Protein AF-A0A7T8QWW6-F1 (afdb_monomer_lite)

pLDDT: mean 74.64, std 14.43, range [37.31, 89.12]

Structure (mmCIF, N/CA/C/O backbone):
data_AF-A0A7T8QWW6-F1
#
_entry.id   AF-A0A7T8QWW6-F1
#
loop_
_atom_site.group_PDB
_atom_site.id
_atom_site.type_symbol
_atom_site.label_atom_id
_atom_site.label_alt_id
_atom_site.label_comp_id
_atom_site.label_asym_id
_atom_site.label_entity_id
_atom_site.label_seq_id
_atom_site.pdbx_PDB_ins_code
_atom_site.Cartn_x
_atom_site.Cartn_y
_atom_site.Cartn_z
_atom_site.occupancy
_atom_site.B_iso_or_equiv
_atom_site.auth_seq_id
_atom_site.auth_comp_id
_atom_site.auth_asym_id
_atom_site.auth_atom_id
_atom_site.pdbx_PDB_model_num
ATOM 1 N N . GLY A 1 1 ? -26.923 9.481 33.595 1.00 42.91 1 GLY A N 1
ATOM 2 C CA . GLY A 1 1 ? -26.612 8.533 32.511 1.00 42.91 1 GLY A CA 1
ATOM 3 C C . GLY A 1 1 ? -25.159 8.150 32.637 1.00 42.91 1 GLY A C 1
ATOM 4 O O . GLY A 1 1 ? -24.346 9.052 32.768 1.00 42.91 1 GLY A O 1
ATOM 5 N N . ASN A 1 2 ? -24.842 6.856 32.687 1.00 57.34 2 ASN A N 1
ATOM 6 C CA . ASN A 1 2 ? -23.454 6.402 32.776 1.00 57.34 2 ASN A CA 1
ATOM 7 C C . ASN A 1 2 ? -22.742 6.697 31.457 1.00 57.34 2 ASN A C 1
ATOM 9 O O . ASN A 1 2 ? -23.029 6.076 30.435 1.00 57.34 2 ASN A O 1
ATOM 13 N N . THR A 1 3 ? -21.835 7.667 31.476 1.00 72.12 3 THR A N 1
ATOM 14 C CA . THR A 1 3 ? -20.990 7.993 30.332 1.00 72.12 3 THR A CA 1
ATOM 15 C C . THR A 1 3 ? -19.913 6.919 30.226 1.00 72.12 3 THR A C 1
ATOM 17 O O . THR A 1 3 ? -18.951 6.921 30.990 1.00 72.12 3 THR A O 1
ATOM 20 N N . ILE A 1 4 ? -20.092 5.966 29.314 1.00 77.75 4 ILE A N 1
ATOM 21 C CA . ILE A 1 4 ? -19.074 4.949 29.038 1.00 77.75 4 ILE A CA 1
ATOM 22 C C . ILE A 1 4 ? -17.877 5.648 28.386 1.00 77.75 4 ILE A C 1
ATOM 24 O O . ILE A 1 4 ? -18.029 6.387 27.409 1.00 77.75 4 ILE A O 1
ATOM 28 N N . SER A 1 5 ? -16.685 5.451 28.945 1.00 82.69 5 SER A N 1
ATOM 29 C CA . SER A 1 5 ? -15.457 6.026 28.396 1.00 82.69 5 SER A CA 1
ATOM 30 C C . SER A 1 5 ? -15.050 5.316 27.104 1.00 82.69 5 SER A C 1
ATOM 32 O O . SER A 1 5 ? -15.289 4.125 26.928 1.00 82.69 5 SER A O 1
ATOM 34 N N . ASN A 1 6 ? -14.365 6.025 26.208 1.00 78.56 6 ASN A N 1
ATOM 35 C CA . ASN A 1 6 ? -13.845 5.442 24.964 1.00 78.56 6 ASN A CA 1
ATOM 36 C C . ASN A 1 6 ? -12.987 4.200 25.205 1.00 78.56 6 ASN A C 1
ATOM 38 O O . ASN A 1 6 ? -13.039 3.269 24.410 1.00 78.56 6 ASN A O 1
ATOM 42 N N . THR A 1 7 ? -12.219 4.220 26.298 1.00 80.62 7 THR A N 1
ATOM 43 C CA . THR A 1 7 ? -11.392 3.106 26.760 1.00 80.62 7 THR A CA 1
ATOM 44 C C . THR A 1 7 ? -12.225 1.855 26.959 1.00 80.62 7 THR A C 1
ATOM 46 O O . THR A 1 7 ? -11.973 0.835 26.330 1.00 80.62 7 THR A O 1
ATOM 49 N N . GLN A 1 8 ? -13.302 1.991 27.726 1.00 81.25 8 GLN A N 1
ATOM 50 C CA . GLN A 1 8 ? -14.228 0.896 27.976 1.00 81.25 8 GLN A CA 1
ATOM 51 C C . GLN A 1 8 ? -14.928 0.438 26.695 1.00 81.25 8 GLN A C 1
ATOM 53 O O . GLN A 1 8 ? -15.171 -0.748 26.539 1.00 81.25 8 GLN A O 1
ATOM 58 N N . VAL A 1 9 ? -15.240 1.341 25.759 1.00 80.00 9 VAL A N 1
ATOM 59 C CA . VAL A 1 9 ? -15.934 0.961 24.519 1.00 80.00 9 VAL A CA 1
ATOM 60 C C . VAL A 1 9 ? -15.069 0.079 23.618 1.00 80.00 9 VAL A C 1
ATOM 62 O O . VAL A 1 9 ? -15.562 -0.943 23.154 1.00 80.00 9 VAL A O 1
ATOM 65 N N . PHE A 1 10 ? -13.805 0.431 23.350 1.00 80.31 10 PHE A N 1
ATOM 66 C CA . PHE A 1 10 ? -12.979 -0.422 22.481 1.00 80.31 10 PHE A CA 1
ATOM 67 C C . PHE A 1 10 ? -12.549 -1.722 23.176 1.00 80.31 10 PHE A C 1
ATOM 69 O O . PHE A 1 10 ? -12.388 -2.729 22.495 1.00 80.31 10 PHE A O 1
ATOM 76 N N . GLU A 1 11 ? -12.417 -1.718 24.510 1.00 82.19 11 GLU A N 1
ATOM 77 C CA . GLU A 1 11 ? -12.168 -2.931 25.301 1.00 82.19 11 GLU A CA 1
ATOM 78 C C . GLU A 1 11 ? -13.375 -3.876 25.272 1.00 82.19 11 GLU A C 1
ATOM 80 O O . GLU A 1 11 ? -13.212 -5.059 25.000 1.00 82.19 11 GLU A O 1
ATOM 85 N N . LEU A 1 12 ? -14.593 -3.356 25.466 1.00 86.00 12 LEU A N 1
ATOM 86 C CA . LEU A 1 12 ? -15.830 -4.148 25.422 1.00 86.00 12 LEU A CA 1
ATOM 87 C C . LEU A 1 12 ? -16.144 -4.706 24.032 1.00 86.00 12 LEU A C 1
ATOM 89 O O . LEU A 1 12 ? -16.774 -5.752 23.920 1.00 86.00 12 LEU A O 1
ATOM 93 N N . LEU A 1 13 ? -15.760 -3.984 22.980 1.00 83.00 13 LEU A N 1
ATOM 94 C CA . LEU A 1 13 ? -15.979 -4.395 21.594 1.00 83.00 13 LEU A CA 1
ATOM 95 C C . LEU A 1 13 ? -14.817 -5.221 21.025 1.00 83.00 13 LEU A C 1
ATOM 9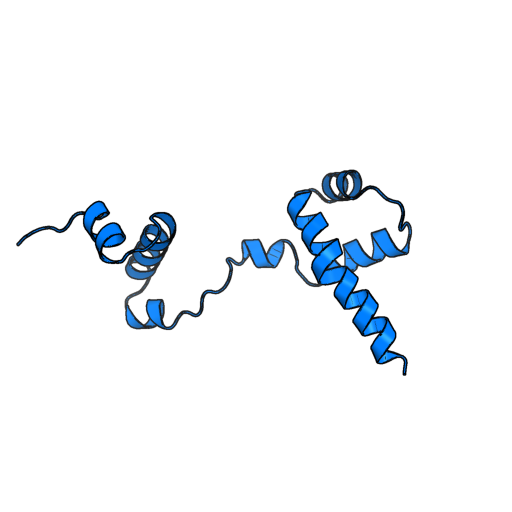7 O O . LEU A 1 13 ? -14.886 -5.604 19.861 1.00 83.00 13 LEU A O 1
ATOM 101 N N . GLU A 1 14 ? -13.760 -5.460 21.811 1.00 86.88 14 GLU A N 1
ATOM 102 C CA . GLU A 1 14 ? -12.547 -6.186 21.404 1.00 86.88 14 GLU A CA 1
ATOM 103 C C . GLU A 1 14 ? -11.935 -5.671 20.087 1.00 86.88 14 GLU A C 1
ATOM 105 O O . GLU A 1 14 ? -11.415 -6.423 19.262 1.00 86.88 14 GLU A O 1
ATOM 110 N N . ILE A 1 15 ? -11.990 -4.355 19.874 1.00 82.94 15 ILE A N 1
ATOM 111 C CA . ILE A 1 15 ? -11.442 -3.710 18.678 1.00 82.94 15 ILE A CA 1
ATOM 112 C C . ILE A 1 15 ? -10.187 -2.916 19.012 1.00 82.94 15 ILE A C 1
ATOM 114 O O . ILE A 1 15 ? -10.059 -2.295 20.066 1.00 82.94 15 ILE A O 1
ATOM 118 N N . ASP A 1 16 ? -9.264 -2.878 18.056 1.00 83.38 16 ASP A N 1
ATOM 119 C CA . ASP A 1 16 ? -8.061 -2.065 18.175 1.00 83.38 16 ASP A CA 1
ATOM 120 C C . ASP A 1 16 ? -8.392 -0.563 18.330 1.00 83.38 16 ASP A C 1
ATOM 122 O O . ASP A 1 16 ? -9.329 -0.033 17.720 1.00 83.38 16 ASP A O 1
ATOM 126 N N . ARG A 1 17 ? -7.579 0.156 19.118 1.00 80.06 17 ARG A N 1
ATOM 127 C CA . ARG A 1 17 ? -7.773 1.590 19.408 1.00 80.06 17 ARG A CA 1
ATOM 128 C C . ARG A 1 17 ? -7.800 2.449 18.148 1.00 80.06 17 ARG A C 1
ATOM 130 O O . ARG A 1 17 ? -8.582 3.398 18.068 1.00 80.06 17 ARG A O 1
ATOM 137 N N . ARG A 1 18 ? -6.959 2.133 17.161 1.00 78.06 18 ARG A N 1
ATOM 138 C CA . ARG A 1 18 ? -6.917 2.842 15.880 1.00 78.06 18 ARG A CA 1
ATOM 139 C C . ARG A 1 18 ? -8.194 2.578 15.095 1.00 78.06 18 ARG A C 1
ATOM 141 O O . ARG A 1 18 ? -8.791 3.523 14.586 1.00 78.06 18 ARG A O 1
ATOM 148 N N . ARG A 1 19 ? -8.658 1.326 15.069 1.00 79.56 19 ARG A N 1
ATOM 149 C CA . ARG A 1 19 ? -9.919 0.956 14.414 1.00 79.56 19 ARG A CA 1
ATOM 150 C C . ARG A 1 19 ? -11.116 1.672 15.042 1.00 79.56 19 ARG A C 1
ATOM 152 O O . ARG A 1 19 ? -11.971 2.176 14.317 1.00 79.56 19 ARG A O 1
ATOM 159 N N . PHE A 1 20 ? -11.152 1.783 16.368 1.00 84.50 20 PHE A N 1
ATOM 160 C CA . PHE A 1 20 ? -12.177 2.550 17.077 1.00 84.50 20 PHE A CA 1
ATOM 161 C C . PHE A 1 20 ? -12.140 4.045 16.725 1.00 84.50 20 PHE A C 1
ATOM 163 O O . PHE A 1 20 ? -13.184 4.644 16.463 1.00 84.50 20 PHE A O 1
ATOM 170 N N . ALA A 1 21 ? -10.951 4.656 16.677 1.00 81.88 21 ALA A N 1
ATOM 171 C CA . ALA A 1 21 ? -10.801 6.060 16.296 1.00 81.88 21 ALA A CA 1
ATOM 172 C C . ALA A 1 21 ? -11.282 6.324 14.857 1.00 81.88 21 ALA A C 1
ATOM 174 O O . ALA A 1 21 ? -11.990 7.304 14.619 1.00 81.88 21 ALA A O 1
ATOM 175 N N . GLU A 1 22 ? -10.961 5.427 13.921 1.00 82.00 22 GLU A N 1
ATOM 176 C CA . GLU A 1 22 ? -11.428 5.487 12.532 1.00 82.00 22 GLU A CA 1
ATOM 177 C C . GLU A 1 22 ? -12.955 5.385 12.439 1.00 82.00 22 GLU A C 1
ATOM 179 O O . GLU A 1 22 ? -13.5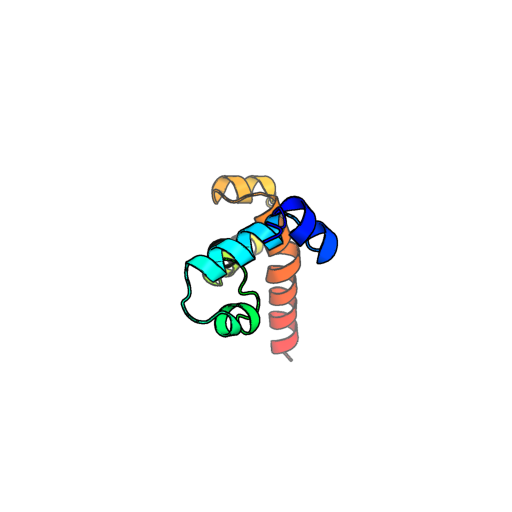81 6.232 11.805 1.00 82.00 22 GLU A O 1
ATOM 184 N N . LEU A 1 23 ? -13.564 4.398 13.107 1.00 81.75 23 LEU A N 1
ATOM 185 C CA . LEU A 1 23 ? -15.022 4.229 13.136 1.00 81.75 23 LEU A CA 1
ATOM 186 C C . LEU A 1 23 ? -15.716 5.452 13.734 1.00 81.75 23 LEU A C 1
ATOM 188 O O . LEU A 1 23 ? -16.711 5.933 13.199 1.00 81.75 23 LEU A O 1
ATOM 192 N N . ARG A 1 24 ? -15.166 6.006 14.817 1.00 84.00 24 ARG A N 1
ATOM 193 C CA . ARG A 1 24 ? -15.713 7.207 15.449 1.00 84.00 24 ARG A CA 1
ATOM 194 C C . ARG A 1 24 ? -15.652 8.413 14.520 1.00 84.00 24 ARG A C 1
ATOM 196 O O . ARG A 1 24 ? -16.595 9.198 14.493 1.00 84.00 24 ARG A O 1
ATOM 203 N N . GLN A 1 25 ? -14.553 8.584 13.793 1.00 82.62 25 GLN A N 1
ATOM 204 C CA . GLN A 1 25 ? -14.428 9.671 12.831 1.00 82.62 25 GLN A CA 1
ATOM 205 C C . GLN A 1 25 ? -15.428 9.489 11.682 1.00 82.62 25 GLN A C 1
ATOM 207 O O . GLN A 1 25 ? -16.175 10.408 11.372 1.00 82.62 25 GLN A O 1
ATOM 212 N N . GLN A 1 26 ? -15.551 8.270 11.149 1.00 81.00 26 GLN A N 1
ATOM 213 C CA . GLN A 1 26 ? -16.530 7.942 10.110 1.00 81.00 26 GLN A CA 1
ATOM 214 C C . GLN A 1 26 ? -17.977 8.195 10.552 1.00 81.00 26 GLN A C 1
ATOM 216 O O . GLN A 1 26 ? -18.768 8.682 9.752 1.00 81.00 26 GLN A O 1
ATOM 221 N N . LEU A 1 27 ? -18.304 7.914 11.818 1.00 83.44 27 LEU A N 1
ATOM 222 C CA . LEU A 1 27 ? -19.616 8.192 12.411 1.00 83.44 27 LEU A CA 1
ATOM 223 C C . LEU A 1 27 ? -19.877 9.685 12.648 1.00 83.44 27 LEU A C 1
ATOM 225 O O . LEU A 1 27 ? -21.031 10.092 12.651 1.00 83.44 27 LEU A O 1
ATOM 229 N N . LYS A 1 28 ? -18.841 10.507 12.855 1.00 82.81 28 LYS A N 1
ATOM 230 C CA . LYS A 1 28 ? -18.993 11.972 12.912 1.00 82.81 28 LYS A CA 1
ATOM 231 C C . LYS A 1 28 ? -19.217 12.574 11.529 1.00 82.81 28 LYS A C 1
ATOM 233 O O . LYS A 1 28 ? -19.967 13.533 11.395 1.00 82.81 28 LYS A O 1
ATOM 238 N N . ASP A 1 29 ? -18.552 12.009 10.528 1.00 79.25 29 ASP A N 1
ATOM 239 C CA . ASP A 1 29 ? -18.544 12.519 9.158 1.00 79.25 29 ASP A CA 1
ATOM 240 C C . ASP A 1 29 ? -19.740 12.022 8.330 1.00 79.25 29 ASP A C 1
ATOM 242 O O . ASP A 1 29 ? -19.864 12.356 7.151 1.00 79.25 29 ASP A O 1
ATOM 246 N N . THR A 1 30 ? -20.619 11.203 8.912 1.00 76.94 30 THR A N 1
ATOM 247 C CA . THR A 1 30 ? -21.803 10.685 8.232 1.00 76.94 30 THR A CA 1
ATOM 248 C C . THR A 1 30 ? -23.059 10.846 9.073 1.00 76.94 30 THR A C 1
ATOM 250 O O . THR A 1 30 ? -23.034 10.734 10.294 1.00 76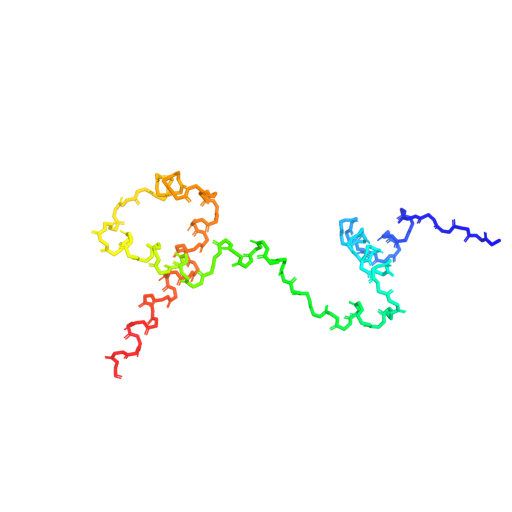.94 30 THR A O 1
ATOM 253 N N . THR A 1 31 ? -24.182 11.085 8.403 1.00 75.00 31 THR A N 1
ATOM 254 C CA . THR A 1 31 ? -25.502 11.181 9.041 1.00 75.00 31 THR A CA 1
ATOM 255 C C . THR A 1 31 ? -26.149 9.805 9.225 1.00 75.00 31 THR A C 1
ATOM 257 O O . THR A 1 31 ? -27.027 9.659 10.070 1.00 75.00 31 THR A O 1
ATOM 260 N N . ASP A 1 32 ? -25.708 8.791 8.470 1.00 80.19 32 ASP A N 1
ATOM 261 C CA . ASP A 1 32 ? -26.234 7.425 8.529 1.00 80.19 32 ASP A CA 1
ATOM 262 C C . ASP A 1 32 ? -25.188 6.431 9.073 1.00 80.19 32 ASP A C 1
ATOM 264 O O . ASP A 1 32 ? -24.262 6.042 8.355 1.00 80.19 32 ASP A O 1
ATOM 268 N N . PRO A 1 33 ? -25.333 5.959 10.324 1.00 75.56 33 PRO A N 1
ATOM 269 C CA . PRO A 1 33 ? -24.446 4.956 10.906 1.00 75.56 33 PRO A CA 1
ATOM 270 C C . PRO A 1 33 ? -24.395 3.635 10.128 1.00 75.56 33 PRO A C 1
ATOM 272 O O . PRO A 1 33 ? -23.357 2.970 10.145 1.00 75.56 33 PRO A O 1
ATOM 275 N N . ARG A 1 34 ? -25.472 3.246 9.424 1.00 74.56 34 ARG A N 1
ATOM 276 C CA . ARG A 1 34 ? -25.481 2.012 8.618 1.00 74.56 34 ARG A CA 1
ATOM 277 C C . ARG A 1 34 ? -24.541 2.121 7.425 1.00 74.56 34 ARG A C 1
ATOM 279 O O . ARG A 1 34 ? -23.820 1.172 7.141 1.00 74.56 34 ARG A O 1
ATOM 286 N N . ALA A 1 35 ? -24.405 3.311 6.843 1.00 70.94 35 ALA A N 1
ATOM 287 C CA . ALA A 1 35 ? -23.428 3.569 5.789 1.00 70.94 35 ALA A CA 1
ATOM 288 C C . ALA A 1 35 ? -21.962 3.388 6.242 1.00 70.94 35 ALA A C 1
ATOM 290 O O . ALA A 1 35 ? -21.089 3.148 5.405 1.00 70.94 35 ALA A O 1
ATOM 291 N N . VAL A 1 36 ? -21.659 3.486 7.546 1.00 72.12 36 VAL A N 1
ATOM 292 C CA . VAL A 1 36 ? -20.321 3.174 8.094 1.00 72.12 36 VAL A CA 1
ATOM 293 C C . VAL A 1 36 ? -20.087 1.668 8.163 1.00 72.12 36 VAL A C 1
ATOM 295 O O . VAL A 1 36 ? -18.989 1.211 7.850 1.00 72.12 36 VAL A O 1
ATOM 298 N N . VAL A 1 37 ? -21.111 0.904 8.550 1.00 70.06 37 VAL A N 1
ATOM 299 C CA . VAL A 1 37 ? -21.056 -0.564 8.634 1.00 70.06 37 VAL A CA 1
ATOM 300 C C . VAL A 1 37 ? -20.976 -1.179 7.237 1.00 70.06 37 VAL A C 1
ATOM 302 O O . VAL A 1 37 ? -20.130 -2.035 6.989 1.00 70.06 37 VAL A O 1
ATOM 305 N N . ASP A 1 38 ? -21.789 -0.676 6.308 1.00 69.69 38 ASP A N 1
ATOM 306 C CA . ASP A 1 38 ? -21.861 -1.156 4.924 1.00 69.69 38 ASP A CA 1
ATOM 307 C C . ASP A 1 38 ? -20.688 -0.668 4.061 1.00 69.69 38 ASP A C 1
ATOM 309 O O . ASP A 1 38 ? -20.460 -1.158 2.949 1.00 69.69 38 ASP A O 1
ATOM 313 N N . ARG A 1 39 ? -19.889 0.282 4.566 1.00 65.00 39 ARG A N 1
ATOM 314 C CA . ARG A 1 39 ? -18.614 0.651 3.951 1.00 65.00 39 ARG A CA 1
ATOM 315 C C . ARG A 1 39 ? -17.651 -0.527 4.082 1.00 65.00 39 ARG A C 1
ATOM 317 O O . ARG A 1 39 ? -16.884 -0.629 5.039 1.00 65.00 39 ARG A O 1
ATOM 324 N N . ALA A 1 40 ? -17.633 -1.378 3.055 1.00 57.41 40 ALA A N 1
ATOM 325 C CA . ALA A 1 40 ? -16.537 -2.306 2.816 1.00 57.41 40 ALA A CA 1
ATOM 326 C C . ALA A 1 40 ? -15.221 -1.538 2.979 1.00 57.41 40 ALA A C 1
ATOM 328 O O . ALA A 1 40 ? -15.072 -0.451 2.409 1.00 57.41 40 ALA A O 1
ATOM 329 N N . PHE A 1 41 ? -14.307 -2.073 3.793 1.00 53.69 41 PHE A N 1
ATOM 330 C CA . PHE A 1 41 ? -13.010 -1.472 4.085 1.00 53.69 41 PHE A CA 1
ATOM 331 C C . PHE A 1 41 ? -12.288 -1.187 2.765 1.00 53.69 41 PHE A C 1
ATOM 333 O O . PHE A 1 41 ? -11.640 -2.054 2.184 1.00 53.69 41 PHE A O 1
ATOM 340 N N . ARG A 1 42 ? -12.441 0.033 2.244 1.00 53.44 42 ARG A N 1
ATOM 341 C CA . ARG A 1 42 ? -11.639 0.502 1.126 1.00 53.44 42 ARG A CA 1
ATOM 342 C C . ARG A 1 42 ? -10.293 0.852 1.740 1.00 53.44 42 ARG A C 1
ATOM 344 O O . ARG A 1 42 ? -10.262 1.768 2.568 1.00 53.44 42 ARG A O 1
ATOM 351 N N . PRO A 1 43 ? -9.200 0.154 1.387 1.00 46.66 43 PRO A N 1
ATOM 352 C CA . PRO A 1 43 ? -7.882 0.617 1.781 1.00 46.66 43 PRO A CA 1
ATOM 353 C C . PRO A 1 43 ? -7.761 2.085 1.365 1.00 46.66 43 PRO A C 1
ATOM 355 O O . PRO A 1 43 ? -8.253 2.481 0.302 1.00 46.66 43 PRO A O 1
ATOM 358 N N . SER A 1 44 ? -7.196 2.907 2.251 1.00 45.25 44 SER A N 1
ATOM 359 C CA . SER A 1 44 ? -7.084 4.349 2.044 1.00 45.25 44 SER A CA 1
ATOM 360 C C . SER A 1 44 ? -6.539 4.644 0.644 1.00 45.25 44 SER A C 1
ATOM 362 O O . SER A 1 44 ? -5.674 3.930 0.138 1.00 45.25 44 SER A O 1
ATOM 364 N N . SER A 1 45 ? -7.016 5.708 -0.007 1.00 46.91 45 SER A N 1
ATOM 365 C CA . SER A 1 45 ? -6.569 6.033 -1.372 1.00 46.91 45 SER A CA 1
ATOM 366 C C . SER A 1 45 ? -5.046 6.255 -1.463 1.00 46.91 45 SER A C 1
ATOM 368 O O . SER A 1 45 ? -4.455 6.071 -2.522 1.00 46.91 45 SER A O 1
ATOM 370 N N . SER A 1 46 ? -4.384 6.545 -0.336 1.00 47.72 46 SER A N 1
ATOM 371 C CA . SER A 1 46 ? -2.924 6.555 -0.201 1.00 47.72 46 SER A CA 1
ATOM 372 C C . SER A 1 46 ? -2.275 5.173 -0.368 1.00 47.72 46 SER A C 1
ATOM 374 O O . SER A 1 46 ? -1.242 5.073 -1.027 1.00 47.72 46 SER A O 1
ATOM 376 N N . ALA A 1 47 ? -2.892 4.102 0.139 1.00 44.28 47 ALA A N 1
ATOM 377 C CA . ALA A 1 47 ? -2.444 2.727 -0.083 1.00 44.28 47 ALA A CA 1
ATOM 378 C C . ALA A 1 47 ? -2.637 2.287 -1.548 1.00 44.28 47 ALA A C 1
ATOM 380 O O . ALA A 1 47 ? -1.816 1.540 -2.075 1.00 44.28 47 ALA A O 1
ATOM 381 N N . LEU A 1 48 ? -3.671 2.805 -2.228 1.00 47.25 48 LEU A N 1
ATOM 382 C CA . LEU A 1 48 ? -3.898 2.601 -3.668 1.00 47.25 48 LEU A CA 1
ATOM 383 C C . LEU A 1 48 ? -2.941 3.420 -4.552 1.00 47.25 48 LEU A C 1
ATOM 385 O O . LEU A 1 48 ? -2.526 2.941 -5.605 1.00 47.25 48 LEU A O 1
ATOM 389 N N . LYS A 1 49 ? -2.549 4.633 -4.136 1.00 52.72 49 LYS A N 1
ATOM 390 C CA . LYS A 1 49 ? -1.602 5.474 -4.894 1.00 52.72 49 LYS A CA 1
ATOM 391 C C . LYS A 1 49 ? -0.199 4.871 -4.968 1.00 52.72 49 LYS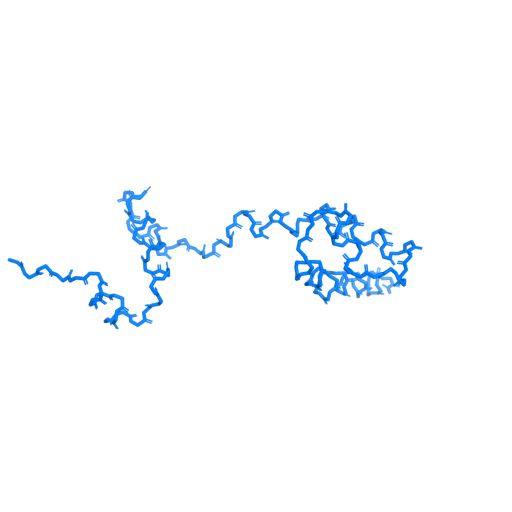 A C 1
ATOM 393 O O . LYS A 1 49 ? 0.455 5.006 -5.996 1.00 52.72 49 LYS A O 1
ATOM 398 N N . ALA A 1 50 ? 0.248 4.187 -3.916 1.00 60.88 50 ALA A N 1
ATOM 399 C CA . ALA A 1 50 ? 1.606 3.650 -3.845 1.00 60.88 50 ALA A CA 1
ATOM 400 C C . ALA A 1 50 ? 1.860 2.464 -4.801 1.00 60.88 50 ALA A C 1
ATOM 402 O O . ALA A 1 50 ? 3.008 2.194 -5.131 1.00 60.88 50 ALA A O 1
ATOM 403 N N . ARG A 1 51 ? 0.806 1.764 -5.252 1.00 72.12 51 ARG A N 1
ATOM 404 C CA . ARG A 1 51 ? 0.886 0.597 -6.155 1.00 72.12 51 ARG A CA 1
ATOM 405 C C . ARG A 1 51 ? -0.156 0.650 -7.276 1.00 72.12 51 ARG A C 1
ATOM 407 O O . ARG A 1 51 ? -0.767 -0.351 -7.635 1.00 72.12 51 ARG A O 1
ATOM 414 N N . GLY A 1 52 ? -0.394 1.843 -7.818 1.00 76.75 52 GLY A N 1
ATOM 415 C CA . GLY A 1 52 ? -1.281 2.005 -8.969 1.00 76.75 52 GLY A CA 1
ATOM 416 C C . GLY A 1 52 ? -0.741 1.297 -10.227 1.00 76.75 52 GLY A C 1
ATOM 417 O O . GLY A 1 52 ? 0.462 1.037 -10.314 1.00 76.75 52 GLY A O 1
ATOM 418 N N . PRO A 1 53 ? -1.584 1.040 -11.244 1.00 79.88 53 PRO A N 1
ATOM 419 C CA . PRO A 1 53 ? -1.170 0.368 -12.481 1.00 79.88 53 PRO A CA 1
ATOM 420 C C . PRO A 1 53 ? 0.035 1.025 -13.168 1.00 79.88 53 PRO A C 1
ATOM 422 O O . PRO A 1 53 ? 0.938 0.335 -13.635 1.00 79.88 53 PRO A O 1
ATOM 425 N N . ASP A 1 54 ? 0.098 2.360 -13.172 1.00 82.75 54 ASP A N 1
ATOM 426 C CA . ASP A 1 54 ? 1.232 3.096 -13.739 1.00 82.75 54 ASP A CA 1
ATOM 427 C C . ASP A 1 54 ? 2.523 2.918 -12.944 1.00 82.75 54 ASP A C 1
ATOM 429 O O . ASP A 1 54 ? 3.599 2.860 -13.534 1.00 82.75 54 ASP A O 1
ATOM 433 N N . PHE A 1 55 ? 2.430 2.818 -11.616 1.00 85.06 55 PHE A N 1
ATOM 434 C CA . PHE A 1 55 ? 3.587 2.525 -10.776 1.00 85.06 55 PHE A CA 1
ATOM 435 C C . PHE A 1 55 ? 4.120 1.123 -11.080 1.00 85.06 55 PHE A C 1
ATOM 437 O O . PHE A 1 55 ? 5.302 0.971 -11.374 1.00 85.06 55 PHE A O 1
ATOM 444 N N . ILE A 1 56 ? 3.233 0.124 -11.107 1.00 86.12 56 ILE A N 1
ATOM 445 C CA . ILE A 1 56 ? 3.587 -1.268 -11.412 1.00 86.12 56 ILE A CA 1
ATOM 446 C C . ILE A 1 56 ? 4.212 -1.371 -12.807 1.00 86.12 56 ILE A C 1
ATOM 448 O O . ILE A 1 56 ? 5.238 -2.028 -12.968 1.00 86.12 56 ILE A O 1
ATOM 452 N N . ARG A 1 57 ? 3.648 -0.685 -13.810 1.00 85.38 57 ARG A N 1
ATOM 453 C CA . ARG A 1 57 ? 4.208 -0.645 -15.168 1.00 85.38 57 ARG A CA 1
ATOM 454 C C . ARG A 1 57 ? 5.626 -0.073 -15.176 1.00 85.38 57 ARG A C 1
ATOM 456 O O . ARG A 1 57 ? 6.525 -0.731 -15.687 1.00 85.38 57 ARG A O 1
ATOM 463 N N . ARG A 1 58 ? 5.851 1.085 -14.541 1.00 87.44 58 ARG A N 1
ATOM 464 C CA . ARG A 1 58 ? 7.194 1.683 -14.445 1.00 87.44 58 ARG A CA 1
ATOM 465 C C . ARG A 1 58 ? 8.189 0.754 -13.753 1.00 87.44 58 ARG A C 1
ATOM 467 O O . ARG A 1 58 ? 9.294 0.578 -14.254 1.00 87.44 58 ARG A O 1
ATOM 474 N N . MET A 1 59 ? 7.805 0.130 -12.636 1.00 88.94 59 MET A N 1
ATOM 475 C CA . MET A 1 59 ? 8.690 -0.812 -11.941 1.00 88.94 59 MET A CA 1
ATOM 476 C C . MET A 1 59 ? 8.970 -2.043 -12.809 1.00 88.94 59 MET A C 1
ATOM 478 O O . MET A 1 59 ? 10.109 -2.497 -12.879 1.00 88.94 59 MET A O 1
ATOM 482 N N . SER A 1 60 ? 7.961 -2.548 -13.528 1.00 87.50 60 SER A N 1
ATOM 483 C CA . SER A 1 60 ? 8.139 -3.651 -14.473 1.00 87.50 60 SER A CA 1
ATOM 484 C C . SER A 1 60 ? 9.158 -3.315 -15.552 1.00 87.50 60 SER A C 1
ATOM 486 O O . SER A 1 60 ? 9.926 -4.199 -15.913 1.00 87.50 60 SER A O 1
ATOM 488 N N . ASP A 1 61 ? 9.143 -2.101 -16.095 1.00 88.19 61 ASP A N 1
ATOM 489 C CA . ASP A 1 61 ? 10.046 -1.715 -17.179 1.00 88.19 61 ASP A CA 1
ATOM 490 C C . ASP A 1 61 ? 11.488 -1.576 -16.676 1.00 88.19 61 ASP A C 1
ATOM 492 O O . ASP A 1 61 ? 12.405 -2.081 -17.321 1.00 88.19 61 ASP A O 1
ATOM 496 N N . ILE A 1 62 ? 11.685 -1.010 -15.477 1.00 87.06 62 ILE A N 1
ATOM 497 C CA . ILE A 1 62 ? 13.003 -0.919 -14.826 1.00 87.06 62 ILE A CA 1
ATOM 498 C C . ILE A 1 62 ? 13.613 -2.315 -14.640 1.00 87.06 62 ILE A C 1
ATOM 500 O O . ILE A 1 62 ? 14.733 -2.553 -15.083 1.00 87.06 62 ILE A O 1
ATOM 504 N N . PHE A 1 63 ? 12.870 -3.253 -14.040 1.00 85.94 63 PHE A N 1
ATOM 505 C CA . PHE A 1 63 ? 13.380 -4.605 -13.773 1.00 85.94 63 PHE A CA 1
ATOM 506 C C . PHE A 1 63 ? 13.423 -5.509 -15.014 1.00 85.94 63 PHE A C 1
ATOM 508 O O . PHE A 1 63 ? 14.146 -6.501 -15.020 1.00 85.94 63 PHE A O 1
ATOM 515 N N . LYS A 1 64 ? 12.674 -5.195 -16.080 1.00 84.25 64 LYS A N 1
ATOM 516 C CA . LYS A 1 64 ? 12.839 -5.856 -17.386 1.00 84.25 64 LYS A CA 1
ATOM 517 C C . LYS A 1 64 ? 14.115 -5.404 -18.086 1.00 84.25 64 LYS A C 1
ATOM 519 O O . LYS A 1 64 ? 14.748 -6.221 -18.745 1.00 84.25 64 LYS A O 1
ATOM 524 N N . HIS A 1 65 ? 14.447 -4.117 -17.988 1.00 86.25 65 HIS A N 1
ATOM 525 C CA . HIS A 1 65 ? 15.632 -3.555 -18.629 1.00 86.25 65 HIS A CA 1
ATOM 526 C C . HIS A 1 65 ? 16.915 -3.941 -17.889 1.00 86.25 65 HIS A C 1
ATOM 528 O O . HIS A 1 65 ? 17.902 -4.291 -18.528 1.00 86.25 65 HIS A O 1
ATOM 534 N N . ASP A 1 66 ? 16.878 -3.939 -16.556 1.00 82.88 66 ASP A N 1
ATOM 535 C CA . ASP A 1 66 ? 17.985 -4.391 -15.719 1.00 82.88 66 ASP A CA 1
ATOM 536 C C . ASP A 1 66 ? 17.463 -5.208 -14.515 1.00 82.88 66 ASP A C 1
ATOM 538 O O . ASP A 1 66 ? 17.082 -4.646 -13.480 1.00 82.88 66 ASP A O 1
ATOM 542 N N . PRO A 1 67 ? 17.422 -6.550 -14.633 1.00 83.00 67 PRO A N 1
ATOM 543 C CA . PRO A 1 67 ? 16.882 -7.427 -13.597 1.00 83.00 67 PRO A CA 1
ATOM 544 C C . PRO A 1 67 ? 17.772 -7.535 -12.354 1.00 83.00 67 PRO A C 1
ATOM 546 O O . PRO A 1 67 ? 17.311 -8.039 -11.331 1.00 83.00 67 PRO A O 1
ATOM 549 N N . ASN A 1 68 ? 19.025 -7.072 -12.419 1.00 81.75 68 ASN A N 1
ATOM 550 C CA . ASN A 1 68 ? 19.976 -7.173 -11.314 1.00 81.75 68 ASN A CA 1
ATOM 551 C C . ASN A 1 68 ? 20.029 -5.900 -10.456 1.00 81.75 68 ASN A C 1
ATOM 553 O O . ASN A 1 68 ? 20.798 -5.852 -9.491 1.00 81.75 68 ASN A O 1
ATOM 557 N N . ARG A 1 69 ? 19.224 -4.870 -10.766 1.00 83.19 69 ARG A N 1
ATOM 558 C CA . ARG A 1 69 ? 19.178 -3.655 -9.942 1.00 83.19 69 ARG A CA 1
ATOM 559 C C . ARG A 1 69 ? 18.737 -3.967 -8.520 1.00 83.19 69 ARG A C 1
ATOM 561 O O . ARG A 1 69 ? 17.777 -4.694 -8.266 1.00 83.19 69 ARG A O 1
ATOM 568 N N . SER A 1 70 ? 19.404 -3.312 -7.580 1.00 89.12 70 SER A N 1
ATOM 569 C CA . SER A 1 70 ? 19.022 -3.322 -6.176 1.00 89.12 70 SER A CA 1
ATOM 570 C C . SER A 1 70 ? 17.663 -2.652 -5.981 1.00 89.12 70 SER A C 1
ATOM 572 O O . SER A 1 70 ? 17.459 -1.493 -6.347 1.00 89.12 70 SER A O 1
ATOM 574 N N . ILE A 1 71 ? 16.747 -3.356 -5.312 1.00 87.00 71 ILE A N 1
ATOM 575 C CA . ILE A 1 71 ? 15.441 -2.816 -4.902 1.00 87.00 71 ILE A CA 1
ATOM 576 C C . ILE A 1 71 ? 15.626 -1.546 -4.062 1.00 87.00 71 ILE A C 1
ATOM 578 O O . ILE A 1 71 ? 14.852 -0.604 -4.182 1.00 87.00 71 ILE A O 1
ATOM 582 N N . ARG A 1 72 ? 16.668 -1.478 -3.228 1.00 86.19 72 ARG A N 1
ATOM 583 C CA . ARG A 1 72 ? 16.934 -0.300 -2.394 1.00 86.19 72 ARG A CA 1
ATOM 584 C C . ARG A 1 72 ? 17.277 0.935 -3.223 1.00 86.19 72 ARG A C 1
ATOM 586 O O . ARG A 1 72 ? 16.815 2.022 -2.886 1.00 86.19 72 ARG A O 1
ATOM 593 N N . ASP A 1 73 ? 18.034 0.760 -4.298 1.00 88.50 73 ASP A N 1
ATOM 594 C CA . ASP A 1 73 ? 18.458 1.875 -5.144 1.00 88.50 73 ASP A CA 1
ATOM 595 C C . ASP A 1 73 ? 17.288 2.371 -5.994 1.00 88.50 73 ASP A C 1
ATOM 597 O O . ASP A 1 73 ? 17.014 3.568 -6.027 1.00 88.50 73 ASP A O 1
ATOM 601 N N . VAL A 1 74 ? 16.503 1.447 -6.558 1.00 87.56 74 VAL A N 1
ATOM 602 C CA . VAL A 1 74 ? 15.275 1.788 -7.293 1.00 87.56 74 VAL A CA 1
ATOM 603 C C . VAL A 1 74 ? 14.254 2.471 -6.377 1.00 87.56 74 VAL A C 1
ATOM 605 O O . VAL A 1 74 ? 13.633 3.451 -6.776 1.00 87.56 74 VAL A O 1
ATOM 608 N N . ALA A 1 75 ? 14.101 2.016 -5.131 1.00 86.12 75 ALA A N 1
ATOM 609 C CA . ALA A 1 75 ? 13.214 2.655 -4.158 1.00 86.12 75 ALA A CA 1
ATOM 610 C C . ALA A 1 75 ? 13.624 4.113 -3.893 1.00 86.12 75 ALA A C 1
ATOM 612 O O . ALA A 1 75 ? 12.774 5.001 -3.878 1.00 86.12 75 ALA A O 1
ATOM 613 N N . LYS A 1 76 ? 14.930 4.367 -3.756 1.00 86.12 76 LYS A N 1
ATOM 614 C CA . LYS A 1 76 ? 15.476 5.711 -3.548 1.00 86.12 76 LYS A CA 1
ATOM 615 C C . LYS A 1 76 ? 15.287 6.612 -4.771 1.00 86.12 76 LYS A C 1
ATOM 617 O O . LYS A 1 76 ? 14.910 7.766 -4.614 1.00 86.12 76 LYS A O 1
ATOM 622 N N . GLU A 1 77 ? 15.522 6.098 -5.976 1.00 86.81 77 GLU A N 1
ATOM 623 C CA . GLU A 1 77 ? 15.340 6.846 -7.230 1.00 86.81 77 GLU A CA 1
ATOM 624 C C . GLU A 1 77 ? 13.884 7.214 -7.506 1.00 86.81 77 GLU A C 1
ATOM 626 O O . GLU A 1 77 ? 13.604 8.239 -8.121 1.00 86.81 77 GLU A O 1
ATOM 631 N N . GLN A 1 78 ? 12.959 6.361 -7.077 1.00 82.81 78 GLN A N 1
ATOM 632 C CA . GLN A 1 78 ? 11.530 6.538 -7.315 1.00 82.81 78 GLN A CA 1
ATOM 633 C C . GLN A 1 78 ? 10.826 7.268 -6.165 1.00 82.81 78 GLN A C 1
ATOM 635 O O . GLN A 1 78 ? 9.612 7.444 -6.231 1.00 82.81 78 GLN A O 1
ATOM 640 N N . ASP A 1 79 ? 11.574 7.684 -5.138 1.00 83.06 79 ASP A N 1
ATOM 641 C CA . ASP A 1 79 ? 11.065 8.303 -3.908 1.00 83.06 79 ASP A CA 1
ATOM 642 C C . ASP A 1 79 ? 9.947 7.473 -3.250 1.00 83.06 79 ASP A C 1
ATOM 644 O O . ASP A 1 79 ? 8.885 7.956 -2.856 1.00 83.06 79 ASP A O 1
ATOM 648 N N . VAL A 1 80 ? 10.167 6.157 -3.177 1.00 84.06 80 VAL A N 1
ATOM 649 C CA . VAL A 1 80 ? 9.215 5.199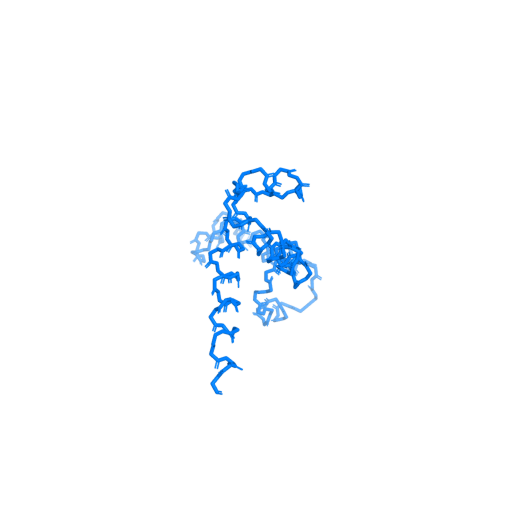 -2.612 1.00 84.06 80 VAL A CA 1
ATOM 650 C C . VAL A 1 80 ? 9.873 4.405 -1.490 1.00 84.06 80 VAL A C 1
ATOM 652 O O . VAL A 1 80 ? 11.065 4.109 -1.510 1.00 84.06 80 VAL A O 1
ATOM 655 N N . SER A 1 81 ? 9.084 4.016 -0.485 1.00 84.88 81 SER A N 1
ATOM 656 C CA . SER A 1 81 ? 9.592 3.160 0.585 1.00 84.88 81 SER A CA 1
ATOM 657 C C . SER A 1 81 ? 10.081 1.812 0.035 1.00 84.88 81 SER A C 1
ATOM 659 O O . SER A 1 81 ? 9.432 1.186 -0.809 1.00 84.88 81 SER A O 1
ATOM 661 N N . HIS A 1 82 ? 11.201 1.321 0.569 1.00 85.25 82 HIS A N 1
ATOM 662 C CA . HIS A 1 82 ? 11.739 0.005 0.218 1.00 85.25 82 HIS A CA 1
ATOM 663 C C . HIS A 1 82 ? 10.703 -1.114 0.406 1.00 85.25 82 HIS A C 1
ATOM 665 O O . HIS A 1 82 ? 10.609 -2.015 -0.420 1.00 85.25 82 HIS A O 1
ATOM 671 N N . VAL A 1 83 ? 9.892 -1.041 1.468 1.00 85.44 83 VAL A N 1
ATOM 672 C CA . VAL A 1 83 ? 8.846 -2.034 1.764 1.00 85.44 83 VAL A CA 1
ATOM 673 C C . VAL A 1 83 ? 7.772 -2.045 0.674 1.00 85.44 83 VAL A C 1
ATOM 675 O O . VAL A 1 83 ? 7.381 -3.112 0.211 1.00 85.44 83 VAL A O 1
ATOM 678 N N . THR A 1 84 ? 7.339 -0.870 0.215 1.00 83.44 84 THR A N 1
ATOM 679 C CA . THR A 1 84 ? 6.364 -0.738 -0.877 1.00 83.44 84 THR A CA 1
ATOM 680 C C . THR A 1 84 ? 6.896 -1.340 -2.173 1.00 83.44 84 THR A C 1
ATOM 682 O O . THR A 1 84 ? 6.173 -2.071 -2.850 1.00 83.44 84 THR A O 1
ATOM 685 N N . LEU A 1 85 ? 8.153 -1.052 -2.524 1.00 86.19 85 LEU A N 1
ATOM 686 C CA . LEU A 1 85 ? 8.740 -1.578 -3.751 1.00 86.19 85 LEU A CA 1
ATOM 687 C C . LEU A 1 85 ? 8.967 -3.091 -3.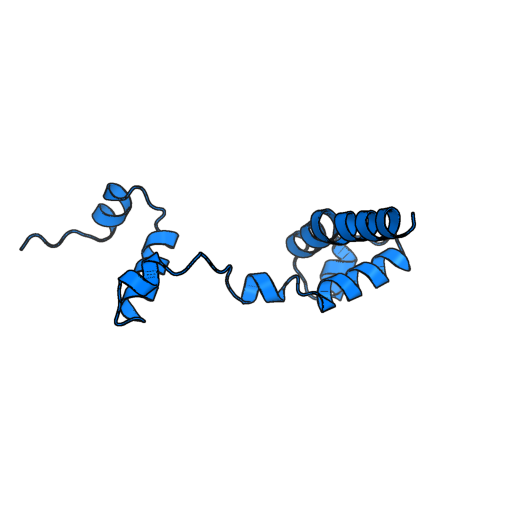665 1.00 86.19 85 LEU A C 1
ATOM 689 O O . LEU A 1 85 ? 8.680 -3.808 -4.618 1.00 86.19 85 LEU A O 1
ATOM 693 N N . LEU A 1 86 ? 9.407 -3.590 -2.509 1.00 86.31 86 LEU A N 1
ATOM 694 C CA . LEU A 1 86 ? 9.561 -5.020 -2.264 1.00 86.31 86 LEU A CA 1
ATOM 695 C C . LEU A 1 86 ? 8.224 -5.765 -2.400 1.00 86.31 86 LEU A C 1
ATOM 697 O O . LEU A 1 86 ? 8.174 -6.818 -3.036 1.00 86.31 86 LEU A O 1
ATOM 701 N N . ALA A 1 87 ? 7.138 -5.203 -1.860 1.00 84.56 87 ALA A N 1
ATOM 702 C CA . ALA A 1 87 ? 5.791 -5.738 -2.047 1.00 84.56 87 ALA A CA 1
ATOM 703 C C . ALA A 1 87 ? 5.388 -5.732 -3.531 1.00 84.56 87 ALA A C 1
ATOM 705 O O . ALA A 1 87 ? 4.930 -6.749 -4.044 1.00 84.56 87 ALA A O 1
ATOM 706 N N . CYS A 1 88 ? 5.652 -4.637 -4.254 1.00 85.81 88 CYS A N 1
ATOM 707 C CA . CYS A 1 88 ? 5.382 -4.547 -5.692 1.00 85.81 88 CYS A CA 1
ATOM 708 C C . CYS A 1 88 ? 6.129 -5.615 -6.505 1.00 85.81 88 CYS A C 1
ATOM 710 O O . CYS A 1 88 ? 5.564 -6.211 -7.420 1.00 85.81 88 CYS A O 1
ATOM 712 N N . VAL A 1 89 ? 7.397 -5.879 -6.192 1.00 84.12 89 VAL A N 1
ATOM 713 C CA . VAL A 1 89 ? 8.190 -6.894 -6.899 1.00 84.12 89 VAL A CA 1
ATOM 714 C C . VAL A 1 89 ? 7.653 -8.302 -6.616 1.00 84.12 89 VAL A C 1
ATOM 716 O O . VAL A 1 89 ? 7.453 -9.089 -7.544 1.00 84.12 89 VAL A O 1
ATOM 719 N N . ASN A 1 90 ? 7.382 -8.614 -5.347 1.00 84.00 90 ASN A N 1
ATOM 720 C CA . ASN A 1 90 ? 6.993 -9.959 -4.922 1.00 84.00 90 ASN A CA 1
ATOM 721 C C . ASN A 1 90 ? 5.546 -10.326 -5.259 1.00 84.00 90 ASN A C 1
ATOM 723 O O . ASN A 1 90 ? 5.284 -11.479 -5.603 1.00 84.00 90 ASN A O 1
ATOM 727 N N . GLU A 1 91 ? 4.621 -9.376 -5.145 1.00 83.00 91 GLU A N 1
ATOM 728 C CA . GLU A 1 91 ? 3.186 -9.609 -5.321 1.00 83.00 91 GLU A CA 1
ATOM 729 C C . GLU A 1 91 ? 2.763 -9.255 -6.748 1.00 83.00 91 GLU A C 1
ATOM 731 O O . GLU A 1 91 ? 2.255 -10.104 -7.482 1.00 83.00 91 GLU A O 1
ATOM 736 N N . ASP A 1 92 ? 3.035 -8.023 -7.180 1.00 81.56 92 ASP A N 1
ATOM 737 C CA . ASP A 1 92 ? 2.466 -7.474 -8.410 1.00 81.56 92 ASP A CA 1
ATOM 738 C C . ASP A 1 92 ? 3.253 -7.906 -9.661 1.00 81.56 92 ASP A C 1
ATOM 740 O O . ASP A 1 92 ? 2.679 -8.438 -10.619 1.00 81.56 92 ASP A O 1
ATOM 744 N N . LEU A 1 93 ? 4.582 -7.751 -9.658 1.00 80.88 93 LEU A N 1
ATOM 745 C CA . LEU A 1 93 ? 5.433 -8.081 -10.813 1.00 80.88 93 LEU A CA 1
ATOM 746 C C . LEU A 1 93 ? 5.608 -9.589 -11.013 1.00 80.88 93 LEU A C 1
ATOM 748 O O . LEU A 1 93 ? 5.649 -10.067 -12.155 1.00 80.88 93 LEU A O 1
ATOM 752 N N . ARG A 1 94 ? 5.657 -10.359 -9.921 1.00 70.88 94 ARG A N 1
ATOM 753 C CA . ARG A 1 94 ? 5.709 -11.825 -9.981 1.00 70.88 94 ARG A CA 1
ATOM 754 C C . ARG A 1 94 ? 4.425 -12.396 -10.585 1.00 70.88 94 ARG A C 1
ATOM 756 O O . ARG A 1 94 ? 4.495 -13.250 -11.471 1.00 70.88 94 ARG A O 1
ATOM 763 N N . CYS A 1 95 ? 3.264 -11.860 -10.198 1.00 60.34 95 CYS A N 1
ATOM 764 C CA . CYS A 1 95 ? 1.984 -12.209 -10.816 1.00 60.34 95 CYS A CA 1
ATOM 765 C C . CYS A 1 95 ? 1.892 -11.743 -12.277 1.00 60.34 95 CYS A C 1
ATOM 767 O O . CYS A 1 95 ? 1.351 -12.467 -13.115 1.00 60.34 95 CYS A O 1
ATOM 769 N N . HIS A 1 96 ? 2.435 -10.570 -12.621 1.00 56.56 96 HIS A N 1
ATOM 770 C CA . HIS A 1 96 ? 2.433 -10.073 -14.000 1.00 56.56 96 HIS A CA 1
ATOM 771 C C . HIS A 1 96 ? 3.280 -10.951 -14.937 1.00 56.56 96 HIS A C 1
ATOM 773 O O . HIS A 1 96 ? 2.844 -11.283 -16.040 1.00 56.56 96 HIS A O 1
ATOM 779 N N . SER A 1 97 ? 4.438 -11.420 -14.463 1.00 57.62 97 SER A N 1
ATOM 780 C CA . SER A 1 97 ? 5.286 -12.377 -15.186 1.00 57.62 97 SER A CA 1
ATOM 781 C C . SER A 1 97 ? 4.586 -13.721 -15.416 1.00 57.62 97 SER A C 1
ATOM 783 O O . SER A 1 97 ? 4.741 -14.325 -16.476 1.00 57.62 97 SER A O 1
ATOM 785 N N . TYR A 1 98 ? 3.779 -14.177 -14.452 1.00 53.00 98 TYR A N 1
ATOM 786 C CA . TYR A 1 98 ? 2.971 -15.389 -14.596 1.00 53.00 98 TYR A CA 1
ATOM 787 C C . TYR A 1 98 ? 1.835 -15.205 -15.615 1.00 53.00 98 TYR A C 1
ATOM 789 O O . TYR A 1 98 ? 1.698 -16.018 -16.524 1.00 53.00 98 TYR A O 1
ATOM 797 N N . LYS A 1 99 ? 1.079 -14.099 -15.550 1.00 51.53 99 LYS A N 1
ATOM 798 C CA . LYS A 1 99 ? 0.014 -13.793 -16.527 1.00 51.53 99 LYS A CA 1
ATOM 799 C C . LYS A 1 99 ? 0.544 -13.658 -17.960 1.00 51.53 99 LYS A C 1
ATOM 801 O O . LYS A 1 99 ? -0.105 -14.136 -18.884 1.00 51.53 99 LYS A O 1
ATOM 806 N N . LEU A 1 100 ? 1.730 -13.071 -18.152 1.00 50.16 100 LEU A N 1
ATOM 807 C CA . LEU A 1 100 ? 2.379 -12.992 -19.469 1.00 50.16 100 LEU A CA 1
ATOM 808 C C . LEU A 1 100 ? 2.829 -14.361 -20.001 1.00 50.16 100 LEU A C 1
ATOM 810 O O . LEU A 1 100 ? 2.846 -14.555 -21.214 1.00 50.16 100 LEU A O 1
ATOM 814 N N . LYS A 1 101 ? 3.192 -15.302 -19.120 1.00 48.59 101 LYS A N 1
ATOM 815 C CA . LYS A 1 101 ? 3.539 -16.676 -19.513 1.00 48.59 101 LYS A CA 1
ATOM 816 C C . LYS A 1 101 ? 2.306 -17.521 -19.829 1.00 48.59 101 LYS A C 1
ATOM 818 O O . LYS A 1 101 ? 2.339 -18.271 -20.792 1.00 48.59 101 LYS A O 1
ATOM 823 N N . VAL A 1 102 ? 1.229 -17.384 -19.056 1.00 47.72 102 VAL A N 1
ATOM 824 C CA . VAL A 1 102 ? 0.004 -18.188 -19.226 1.00 47.72 102 VAL A CA 1
ATOM 825 C C . VAL A 1 102 ? -0.887 -17.671 -20.364 1.00 47.72 102 VAL A C 1
ATOM 827 O O . VAL A 1 102 ? -1.561 -18.461 -21.007 1.00 47.72 102 VAL A O 1
ATOM 830 N N . GLY A 1 103 ? -0.854 -16.373 -20.686 1.00 41.38 103 GLY A N 1
ATOM 831 C CA . GLY A 1 103 ? -1.568 -15.802 -21.841 1.00 41.38 103 GLY A CA 1
ATOM 832 C C . GLY A 1 103 ? -0.879 -15.997 -23.201 1.00 41.38 103 GLY A C 1
ATOM 833 O O . GLY A 1 103 ? -1.274 -15.354 -24.169 1.00 41.38 103 GLY A O 1
ATOM 834 N N . ARG A 1 104 ? 0.182 -16.813 -23.268 1.00 40.03 104 ARG A N 1
ATOM 835 C CA . ARG A 1 104 ? 0.915 -17.171 -24.498 1.00 40.03 104 ARG A CA 1
ATOM 836 C C . ARG A 1 104 ? 0.829 -18.669 -24.832 1.00 40.03 104 ARG A C 1
ATOM 838 O O . ARG A 1 104 ? 1.699 -19.175 -25.539 1.00 40.03 104 ARG A O 1
ATOM 845 N N . CYS A 1 105 ? -0.188 -19.361 -24.327 1.00 37.31 105 CYS A N 1
ATOM 846 C CA . CYS A 1 105 ? -0.560 -20.694 -24.796 1.00 37.31 105 CYS A CA 1
ATOM 847 C C . CYS A 1 105 ? -1.775 -20.595 -25.715 1.00 37.31 105 CYS A C 1
ATOM 849 O O . CYS A 1 105 ? -2.716 -19.857 -25.345 1.00 37.31 105 CYS A O 1
#

Foldseek 3Di:
DDDQDLVNVCVVVVHDPVVSVVLVVVPVVDPDSVCSVPPDPDPPVVLCVLQDPVNLVVLLVVCVVPVPDDLVVVCVVVVHDSVSSVCSVPPPNVVVVVCVVVVPD

Secondary structure (DSSP, 8-state):
-----HHHHHHHTT--HHHHHHHHHHHHS-S-HHHHHSS-----HHHHHTT-HHHHHHHHHHHHH-TT--HHHHHHHTT--HHHHHHIIIIIIHHHHHHHHHTT-

Sequence (105 aa):
GNTISNTQVFELLEIDRRRFAELRQQLKDTTDPRAVVDRAFRPSSSALKARGPDFIRRMSDIFKHDPNRSIRDVAKEQDVSHVTLLACVNEDLRCHSYKLKVGRC

Radius of gyration: 20.79 Å; chains: 1; bounding box: 47×33×58 Å

Organism: Caligus rogercresseyi (NCBI:txid217165)